Protein AF-A0A2V9SBU9-F1 (afdb_monomer)

Mean predicted aligned error: 7.65 Å

Foldseek 3Di:
DFAWDWDKDWDDDPQWDIDIDIDGDTPPDDDDDDDDTFGFADPPDKFWPVVCVVPPVDPDPLQQKFKEFEAEVVWFWWKDKSNRTDPGTPRTMIIGGFGWIWIWTDDPQWDIDIDIDTGGRPYYHYHYYYTHGD

pLDDT: mean 87.64, std 11.29, range [55.19, 97.75]

Secondary structure (DSSP, 8-state):
----EEEEEEE--TTB--EEEEEEE-TT--------PPBBPP-TT-EEHHHHHHH-SSTTGGGG-EEEEEEEESS--EEEETTEEPSSPSSEEEEE-SEEEEEEEE-TTB--EEEEEEE-TTPEEEEEEEPPB-

Sequence (134 aa):
MDRPGNHTFLVRKQGYSEEFTTANLQAGQTYHFAPTLRVLGNTGEIKTAGKFKKIFGGGGETSGMGTVSVKTQPKGAQIAVNRRVVDKNSPVEFYLNPGAYVVDITLSGYKPIHRVVNVEKGNKFAMDETLERQ

Structure (mmCIF, N/CA/C/O backbone):
data_AF-A0A2V9SBU9-F1
#
_entry.id   AF-A0A2V9SBU9-F1
#
loop_
_atom_site.group_PDB
_atom_site.id
_atom_site.type_symbol
_atom_site.label_atom_id
_atom_site.label_alt_id
_atom_site.label_comp_id
_atom_site.label_asym_id
_atom_site.label_entity_id
_atom_site.label_seq_id
_atom_site.pdbx_PDB_ins_code
_atom_site.Cartn_x
_atom_site.Cartn_y
_atom_site.Cartn_z
_atom_site.occupancy
_atom_site.B_iso_or_equiv
_atom_site.auth_seq_id
_atom_site.auth_comp_id
_atom_site.auth_asym_id
_atom_site.auth_atom_id
_atom_site.pdbx_PDB_model_num
ATOM 1 N N . MET A 1 1 ? 13.992 3.138 -39.128 1.00 56.62 1 MET A N 1
ATOM 2 C CA . MET A 1 1 ? 14.311 4.106 -38.057 1.00 56.62 1 MET A CA 1
ATOM 3 C C . MET A 1 1 ? 13.952 3.446 -36.745 1.00 56.62 1 MET A C 1
ATOM 5 O O . MET A 1 1 ? 12.763 3.323 -36.469 1.00 56.62 1 MET A O 1
ATOM 9 N N . ASP A 1 2 ? 14.947 2.999 -35.984 1.00 69.62 2 ASP A N 1
ATOM 10 C CA . ASP A 1 2 ? 14.727 2.526 -34.618 1.00 69.62 2 ASP A CA 1
ATOM 11 C C . ASP A 1 2 ? 14.399 3.731 -33.747 1.00 69.62 2 ASP A C 1
ATOM 13 O O . ASP A 1 2 ? 15.250 4.577 -33.469 1.00 69.62 2 ASP A O 1
ATOM 17 N N . ARG A 1 3 ? 13.120 3.870 -33.404 1.00 82.19 3 ARG A N 1
ATOM 18 C CA . ARG A 1 3 ? 12.669 4.922 -32.499 1.00 82.19 3 ARG A CA 1
ATOM 19 C C . ARG A 1 3 ? 12.727 4.391 -31.072 1.00 82.19 3 ARG A C 1
ATOM 21 O O . ARG A 1 3 ? 12.364 3.234 -30.861 1.00 82.19 3 ARG A O 1
ATOM 28 N N . PRO A 1 4 ? 13.149 5.215 -30.105 1.00 88.62 4 PRO A N 1
ATOM 29 C CA . PRO A 1 4 ? 13.073 4.824 -28.712 1.00 88.62 4 PRO A CA 1
ATOM 30 C C . PRO A 1 4 ? 11.636 4.486 -28.297 1.00 88.62 4 PRO A C 1
ATOM 32 O O . PRO A 1 4 ? 10.695 5.182 -28.688 1.00 88.62 4 PRO A O 1
ATOM 35 N N . GLY A 1 5 ? 11.481 3.449 -27.477 1.00 92.56 5 GLY A N 1
ATOM 36 C CA . GLY A 1 5 ? 10.214 3.033 -26.877 1.00 92.56 5 GLY A CA 1
ATOM 37 C C . GLY A 1 5 ? 10.257 3.107 -25.352 1.00 92.56 5 GLY A C 1
ATOM 38 O O . GLY A 1 5 ? 11.314 2.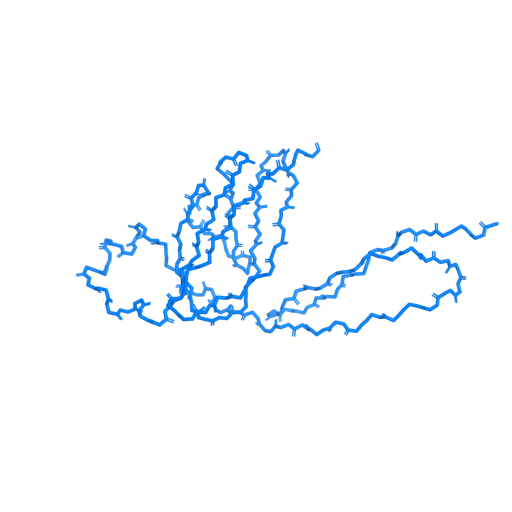944 -24.748 1.00 92.56 5 GLY A O 1
ATOM 39 N N . ASN A 1 6 ? 9.110 3.350 -24.713 1.00 93.94 6 ASN A N 1
ATOM 40 C CA . ASN A 1 6 ? 8.991 3.238 -23.258 1.00 93.94 6 ASN A CA 1
ATOM 41 C C . ASN A 1 6 ? 8.789 1.770 -22.876 1.00 93.94 6 ASN A C 1
ATOM 43 O O . ASN A 1 6 ? 7.815 1.145 -23.294 1.00 93.94 6 ASN A O 1
ATOM 47 N N . HIS A 1 7 ? 9.689 1.247 -22.052 1.00 92.19 7 HIS A N 1
ATOM 48 C CA . HIS A 1 7 ? 9.632 -0.105 -21.517 1.00 92.19 7 HIS A CA 1
ATOM 49 C C . HIS A 1 7 ? 9.521 -0.052 -20.000 1.00 92.19 7 HIS A C 1
ATOM 51 O O . HIS A 1 7 ? 10.246 0.698 -19.348 1.00 92.19 7 HIS A O 1
ATOM 57 N N . THR A 1 8 ? 8.645 -0.878 -19.439 1.00 92.12 8 THR A N 1
ATOM 58 C CA . THR A 1 8 ? 8.544 -1.072 -17.993 1.00 92.12 8 THR A CA 1
ATOM 59 C C . THR A 1 8 ? 9.180 -2.402 -17.623 1.00 92.12 8 THR A C 1
ATOM 61 O O . THR A 1 8 ? 8.817 -3.447 -18.161 1.00 92.12 8 THR A O 1
ATOM 64 N N . PHE A 1 9 ? 10.118 -2.362 -16.686 1.00 92.94 9 PHE A N 1
ATOM 65 C CA . PHE A 1 9 ? 10.739 -3.537 -16.092 1.00 92.94 9 PHE A CA 1
ATOM 66 C C . PHE A 1 9 ? 10.129 -3.747 -14.712 1.00 92.94 9 PHE A C 1
ATOM 68 O O . PHE A 1 9 ? 10.154 -2.828 -13.901 1.00 92.94 9 PHE A O 1
ATOM 75 N N . LEU A 1 10 ? 9.600 -4.942 -14.451 1.00 92.12 10 LEU A N 1
ATOM 76 C CA . LEU A 1 10 ? 9.085 -5.358 -13.147 1.00 92.12 10 LEU A CA 1
ATOM 77 C C . LEU A 1 10 ? 9.920 -6.534 -12.642 1.00 92.12 10 LEU A C 1
ATOM 79 O O . LEU A 1 10 ? 9.999 -7.571 -13.304 1.00 92.12 10 LEU A O 1
ATOM 83 N N . VAL A 1 11 ? 10.498 -6.394 -11.453 1.00 93.56 11 VAL A N 1
ATOM 84 C CA . VAL A 1 11 ? 11.215 -7.467 -10.761 1.00 93.56 11 VAL A CA 1
ATOM 85 C C . VAL A 1 11 ? 10.430 -7.827 -9.507 1.00 93.56 11 VAL A C 1
ATOM 87 O O . VAL A 1 11 ? 10.188 -6.988 -8.642 1.00 93.56 11 VAL A O 1
ATOM 90 N N . ARG A 1 12 ? 10.024 -9.097 -9.408 1.00 90.62 12 ARG A N 1
ATOM 91 C CA . ARG A 1 12 ? 9.229 -9.611 -8.288 1.00 90.62 12 ARG A CA 1
ATOM 92 C C . ARG A 1 12 ? 9.737 -10.964 -7.813 1.00 90.62 12 ARG A C 1
ATOM 94 O O . ARG A 1 12 ? 10.136 -11.808 -8.615 1.00 90.62 12 ARG A O 1
ATOM 101 N N . LYS A 1 13 ? 9.642 -11.194 -6.506 1.00 89.06 13 LYS A N 1
ATOM 102 C CA . LYS A 1 13 ? 9.890 -12.489 -5.864 1.0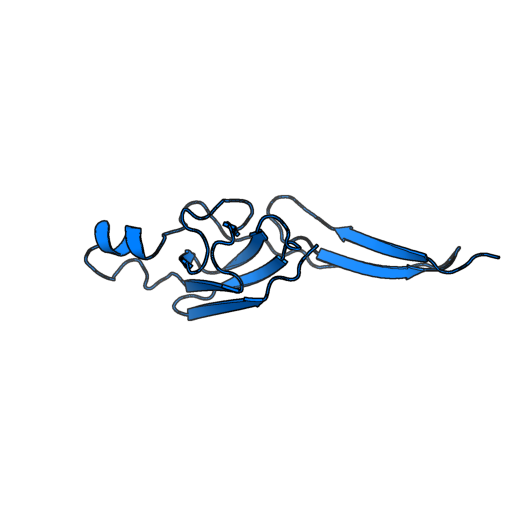0 89.06 13 LYS A CA 1
ATOM 103 C C . LYS A 1 13 ? 8.871 -12.685 -4.747 1.00 89.06 13 LYS A C 1
ATOM 105 O O . LYS A 1 13 ? 8.620 -11.770 -3.971 1.00 89.06 13 LYS A O 1
ATOM 110 N N . GLN A 1 14 ? 8.279 -13.876 -4.652 1.00 86.69 14 GLN A N 1
ATOM 111 C CA . GLN A 1 14 ? 7.287 -14.169 -3.615 1.00 86.69 14 GLN A CA 1
ATOM 112 C C . GLN A 1 14 ? 7.870 -13.931 -2.214 1.00 86.69 14 GLN A C 1
ATOM 114 O O . GLN A 1 14 ? 8.937 -14.449 -1.895 1.00 86.69 14 GLN A O 1
ATOM 119 N N . GLY A 1 15 ? 7.153 -13.162 -1.387 1.00 84.81 15 GLY A N 1
ATOM 120 C CA . GLY A 1 15 ? 7.584 -12.799 -0.031 1.00 84.81 15 GLY A CA 1
ATOM 121 C C . GLY A 1 15 ? 8.521 -11.589 0.040 1.00 84.81 15 GLY A C 1
ATOM 122 O O . GLY A 1 15 ? 8.947 -11.231 1.135 1.00 84.81 15 GLY A O 1
ATOM 123 N N . TYR A 1 16 ? 8.821 -10.949 -1.091 1.00 89.25 16 TYR A N 1
ATOM 124 C CA . TYR A 1 16 ? 9.637 -9.740 -1.163 1.00 89.25 16 TYR A CA 1
ATOM 125 C C . TYR A 1 16 ? 8.859 -8.594 -1.820 1.00 89.25 16 TYR A C 1
ATOM 127 O O . TYR A 1 16 ? 7.896 -8.836 -2.550 1.00 89.25 16 TYR A O 1
ATOM 135 N N . SER A 1 17 ? 9.274 -7.355 -1.553 1.00 86.75 17 SER A N 1
ATOM 136 C CA . SER A 1 17 ? 8.794 -6.170 -2.257 1.00 86.75 17 SER A CA 1
ATOM 137 C C . SER A 1 17 ? 9.092 -6.307 -3.744 1.00 86.75 17 SER A C 1
ATOM 139 O O . SER A 1 17 ? 10.138 -6.830 -4.127 1.00 86.75 17 SER A O 1
ATOM 141 N N . GLU A 1 18 ? 8.157 -5.870 -4.577 1.00 89.25 18 GLU A N 1
ATOM 142 C CA . GLU A 1 18 ? 8.389 -5.729 -6.009 1.00 89.25 18 GLU A CA 1
ATOM 143 C C . GLU A 1 18 ? 8.959 -4.347 -6.312 1.00 89.25 18 GLU A C 1
ATOM 145 O O . GLU A 1 18 ? 8.685 -3.379 -5.604 1.00 89.25 18 GLU A O 1
ATOM 150 N N . GLU A 1 19 ? 9.774 -4.278 -7.354 1.00 88.88 19 GLU A N 1
ATOM 151 C CA . GLU A 1 19 ? 10.428 -3.054 -7.802 1.00 88.88 19 GLU A CA 1
ATOM 152 C C . GLU A 1 19 ? 10.196 -2.924 -9.303 1.00 88.88 19 GLU A C 1
ATOM 154 O O . GLU A 1 19 ? 10.325 -3.902 -10.052 1.00 88.88 19 GLU A O 1
ATOM 159 N N . PHE A 1 20 ? 9.849 -1.721 -9.751 1.00 90.44 20 PHE A N 1
ATOM 160 C CA . PHE A 1 20 ? 9.665 -1.444 -11.166 1.00 90.44 20 PHE A CA 1
ATOM 161 C C . PHE A 1 20 ? 10.354 -0.152 -11.582 1.00 90.44 20 PHE A C 1
ATOM 163 O O . PHE A 1 20 ? 10.510 0.782 -10.799 1.00 90.44 20 PHE A O 1
ATOM 170 N N . THR A 1 21 ? 10.758 -0.098 -12.845 1.00 91.38 21 THR A N 1
ATOM 171 C CA . THR A 1 21 ? 11.309 1.103 -13.473 1.00 91.38 21 THR A CA 1
ATOM 172 C C . THR A 1 21 ? 10.767 1.226 -14.887 1.00 91.38 21 THR A C 1
ATOM 174 O O . THR A 1 21 ? 10.486 0.221 -15.543 1.00 91.38 21 THR A O 1
ATOM 177 N N . THR A 1 22 ? 10.600 2.458 -15.360 1.00 92.44 22 THR A N 1
ATOM 178 C CA . THR A 1 22 ? 10.294 2.732 -16.765 1.00 92.44 22 THR A CA 1
ATOM 179 C C . THR A 1 22 ? 11.507 3.387 -17.401 1.00 92.44 22 THR A C 1
ATOM 181 O O . THR A 1 22 ? 12.025 4.370 -16.876 1.00 92.44 22 THR A O 1
ATOM 184 N N . ALA A 1 23 ? 11.954 2.849 -18.531 1.00 92.94 23 ALA A N 1
ATOM 185 C CA . ALA A 1 23 ? 13.079 3.378 -19.286 1.00 92.94 23 ALA A CA 1
ATOM 186 C C . ALA A 1 23 ? 12.684 3.582 -20.750 1.00 92.94 23 ALA A C 1
ATOM 188 O O . ALA A 1 23 ? 11.988 2.757 -21.342 1.00 92.94 23 ALA A O 1
ATOM 189 N N . ASN A 1 24 ? 13.142 4.688 -21.330 1.00 94.31 24 ASN A N 1
ATOM 190 C CA . ASN A 1 24 ? 13.034 4.947 -22.757 1.00 94.31 24 ASN A CA 1
ATOM 191 C C . ASN A 1 24 ? 14.278 4.356 -23.437 1.00 94.31 24 ASN A C 1
ATOM 193 O O . ASN A 1 24 ? 15.384 4.833 -23.186 1.00 94.31 24 ASN A O 1
ATOM 197 N N . LEU A 1 25 ? 14.113 3.282 -24.211 1.00 93.12 25 LEU A N 1
ATOM 198 C CA . LEU A 1 25 ? 15.224 2.499 -24.764 1.00 93.12 25 LEU A CA 1
ATOM 199 C C . LEU A 1 25 ? 15.176 2.444 -26.288 1.00 93.12 25 LEU A C 1
ATOM 201 O O . LEU A 1 25 ? 14.100 2.374 -26.881 1.00 93.12 25 LEU A O 1
ATOM 205 N N . GLN A 1 26 ? 16.351 2.447 -26.910 1.00 94.19 26 GLN A N 1
ATOM 206 C CA . GLN A 1 26 ? 16.552 2.274 -28.351 1.00 94.19 26 GLN A CA 1
ATOM 207 C C . GLN A 1 26 ? 17.106 0.877 -28.666 1.00 94.19 26 GLN A C 1
ATOM 209 O O . GLN A 1 26 ? 17.646 0.193 -27.794 1.00 94.19 26 GLN A O 1
ATOM 214 N N . ALA A 1 27 ? 17.002 0.447 -29.926 1.00 91.38 27 ALA A N 1
ATOM 215 C CA . ALA A 1 27 ? 17.563 -0.828 -30.365 1.00 91.38 27 ALA A CA 1
ATOM 216 C C . ALA A 1 27 ? 19.081 -0.889 -30.098 1.00 91.38 27 ALA A C 1
ATOM 218 O O . ALA A 1 27 ? 19.813 0.054 -30.387 1.00 91.38 27 ALA A O 1
ATOM 219 N N . GLY A 1 28 ? 19.547 -1.999 -29.517 1.00 91.56 28 GLY A N 1
ATOM 220 C CA . GLY A 1 28 ? 20.955 -2.203 -29.153 1.00 91.56 28 GLY A CA 1
ATOM 221 C C . GLY A 1 28 ? 21.409 -1.511 -27.859 1.00 91.56 28 GLY A C 1
ATOM 222 O O . GLY A 1 28 ? 22.547 -1.714 -27.441 1.00 91.56 28 GLY A O 1
ATOM 223 N N . GLN A 1 29 ? 20.550 -0.729 -27.196 1.00 92.44 29 GLN A N 1
ATOM 224 C CA . GLN A 1 29 ? 20.885 -0.073 -25.932 1.00 92.44 29 GLN A CA 1
ATOM 225 C C . GLN A 1 29 ? 20.794 -1.050 -24.750 1.00 92.44 29 GLN A C 1
ATOM 227 O O . GLN A 1 29 ? 19.729 -1.584 -24.444 1.00 92.44 29 GLN A O 1
ATOM 232 N N . THR A 1 30 ? 21.901 -1.230 -24.029 1.00 92.31 30 THR A N 1
ATOM 233 C CA . THR A 1 30 ? 21.925 -1.992 -22.772 1.00 92.31 30 THR A CA 1
ATOM 234 C C . THR A 1 30 ? 21.447 -1.125 -21.610 1.00 92.31 30 THR A C 1
ATOM 236 O O . THR A 1 30 ? 22.001 -0.055 -21.354 1.00 92.31 30 THR A O 1
ATOM 239 N N . TYR A 1 31 ? 20.458 -1.609 -20.859 1.00 92.25 31 TYR A N 1
ATOM 240 C CA . TYR A 1 31 ? 19.962 -0.975 -19.638 1.00 92.25 31 TYR A CA 1
ATOM 241 C C . TYR A 1 31 ? 20.244 -1.862 -18.424 1.00 92.25 31 TYR A C 1
ATOM 243 O O . TYR A 1 31 ? 19.914 -3.046 -18.425 1.00 92.25 31 TYR A O 1
ATOM 251 N N . HIS A 1 32 ? 20.858 -1.289 -17.388 1.00 92.12 32 HIS A N 1
ATOM 252 C CA . HIS A 1 32 ? 21.190 -2.001 -16.156 1.00 92.12 32 HIS A CA 1
ATOM 253 C C . HIS A 1 32 ? 20.142 -1.705 -15.085 1.00 92.12 32 HIS A C 1
ATOM 255 O O . HIS A 1 32 ? 19.961 -0.557 -14.684 1.00 92.12 32 HIS A O 1
ATOM 261 N N . PHE A 1 33 ? 19.486 -2.752 -14.5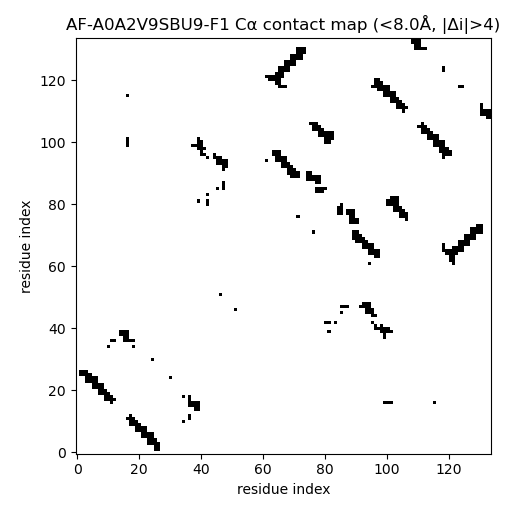89 1.00 92.56 33 PHE A N 1
ATOM 262 C CA . PHE A 1 33 ? 18.513 -2.662 -13.507 1.00 92.56 33 PHE A CA 1
ATOM 263 C C . PHE A 1 33 ? 18.762 -3.789 -12.505 1.00 92.56 33 PHE A C 1
ATOM 265 O O . PHE A 1 33 ? 18.543 -4.959 -12.809 1.00 92.56 33 PHE A O 1
ATOM 272 N N . ALA A 1 34 ? 19.251 -3.430 -11.318 1.00 91.38 34 ALA A N 1
ATOM 273 C CA . ALA A 1 34 ? 19.606 -4.366 -10.253 1.00 91.38 34 ALA A CA 1
ATOM 274 C C . ALA A 1 34 ? 18.999 -3.911 -8.911 1.00 91.38 34 ALA A C 1
ATOM 276 O O . ALA A 1 34 ? 19.724 -3.434 -8.036 1.00 91.38 34 ALA A O 1
ATOM 277 N N . PRO A 1 35 ? 17.664 -3.980 -8.751 1.00 90.38 35 PRO A N 1
ATOM 278 C CA . PRO A 1 35 ? 17.006 -3.545 -7.526 1.00 90.38 35 PRO A CA 1
ATOM 279 C C . PRO A 1 35 ? 17.236 -4.528 -6.368 1.00 90.38 35 PRO A C 1
ATOM 281 O O . PRO A 1 35 ? 17.290 -5.745 -6.558 1.00 90.38 35 PRO A O 1
ATOM 284 N N . THR A 1 36 ? 17.286 -4.005 -5.142 1.00 88.81 36 THR A N 1
ATOM 285 C CA . THR A 1 36 ? 17.302 -4.819 -3.918 1.00 88.81 36 THR A CA 1
ATOM 286 C C . THR A 1 36 ? 15.875 -5.050 -3.430 1.00 88.81 36 THR A C 1
ATOM 288 O O . THR A 1 36 ? 15.239 -4.128 -2.924 1.00 88.81 36 THR A O 1
ATOM 291 N N . LEU A 1 37 ? 15.384 -6.289 -3.520 1.00 88.75 37 LEU A N 1
ATOM 292 C CA . LEU A 1 37 ? 14.057 -6.640 -3.006 1.00 88.75 37 LEU A CA 1
ATOM 293 C C . LEU A 1 37 ? 14.100 -6.849 -1.485 1.00 88.75 37 LEU A C 1
ATOM 295 O O . LEU A 1 37 ? 14.925 -7.616 -0.980 1.00 88.75 37 LEU A O 1
ATOM 299 N N . ARG A 1 38 ? 13.192 -6.210 -0.745 1.00 87.81 38 ARG A N 1
ATOM 300 C CA . ARG A 1 38 ? 13.115 -6.313 0.723 1.00 87.81 38 ARG A CA 1
ATOM 301 C C . ARG A 1 38 ? 12.118 -7.387 1.125 1.00 87.81 38 ARG A C 1
ATOM 303 O O . ARG A 1 38 ? 11.059 -7.486 0.523 1.00 87.81 38 ARG A O 1
ATOM 310 N N . VAL A 1 39 ? 12.425 -8.176 2.151 1.00 88.56 39 VAL A N 1
ATOM 311 C CA . VAL A 1 39 ? 11.471 -9.162 2.685 1.00 88.56 39 VAL A CA 1
ATOM 312 C C . VAL A 1 39 ? 10.246 -8.431 3.234 1.00 88.56 39 VAL A C 1
ATOM 314 O O . VAL A 1 39 ? 10.380 -7.441 3.955 1.00 88.56 39 VAL A O 1
ATOM 317 N N . LEU A 1 40 ? 9.060 -8.918 2.886 1.00 89.62 40 LEU A N 1
ATOM 318 C CA . LEU A 1 40 ? 7.807 -8.362 3.376 1.00 89.62 40 LEU A CA 1
ATOM 319 C C . LEU A 1 40 ? 7.518 -8.822 4.809 1.00 89.62 40 LEU A C 1
ATOM 321 O O . LEU A 1 40 ? 7.764 -9.972 5.174 1.00 89.62 40 LEU A O 1
ATOM 325 N N . GLY A 1 41 ? 6.952 -7.922 5.608 1.00 84.75 41 GLY A N 1
ATOM 326 C CA . GLY A 1 41 ? 6.496 -8.188 6.964 1.00 84.75 41 GLY A CA 1
ATOM 327 C C . GLY A 1 41 ? 5.311 -9.157 7.012 1.00 84.75 41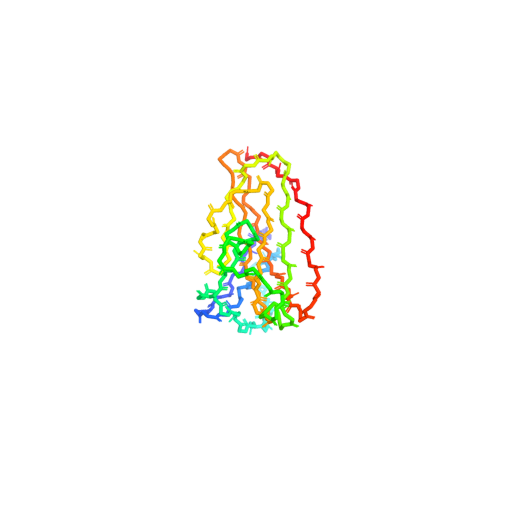 GLY A C 1
ATOM 328 O O . GLY A 1 41 ? 4.604 -9.391 6.026 1.00 84.75 41 GLY A O 1
ATOM 329 N N . ASN A 1 42 ? 5.078 -9.735 8.187 1.00 83.25 42 ASN A N 1
ATOM 330 C CA . ASN A 1 42 ? 4.034 -10.735 8.384 1.00 83.25 42 ASN A CA 1
ATOM 331 C C . ASN A 1 42 ? 2.642 -10.081 8.488 1.00 83.25 42 ASN A C 1
ATOM 333 O O . ASN A 1 42 ? 2.422 -9.190 9.305 1.00 83.25 42 ASN A O 1
ATOM 337 N N . THR A 1 43 ? 1.682 -10.552 7.686 1.00 77.25 43 THR A N 1
ATOM 338 C CA . THR A 1 43 ? 0.285 -10.073 7.677 1.00 77.25 43 THR A CA 1
ATOM 339 C C . THR A 1 43 ? -0.699 -11.012 8.369 1.00 77.25 43 THR A C 1
ATOM 341 O O . THR A 1 43 ? -1.911 -10.809 8.300 1.00 77.25 43 THR A O 1
ATOM 344 N N . GLY A 1 44 ? -0.223 -12.052 9.052 1.00 71.81 44 GLY A N 1
ATOM 345 C CA . GLY A 1 44 ? -1.040 -12.935 9.886 1.00 71.81 44 GLY A CA 1
ATOM 346 C C . GLY A 1 44 ? -1.747 -12.183 11.016 1.00 71.81 44 GLY A C 1
ATOM 347 O O . GLY A 1 44 ? -2.902 -12.477 11.316 1.00 71.81 44 GLY A O 1
ATOM 348 N N . GLU A 1 45 ? -1.088 -11.155 11.555 1.00 70.88 45 GLU A N 1
ATOM 349 C CA . GLU A 1 45 ? -1.473 -10.440 12.777 1.00 70.88 45 GLU A CA 1
ATOM 350 C C . GLU A 1 45 ? -1.993 -9.014 12.532 1.00 70.88 45 GLU A C 1
ATOM 352 O O . GLU A 1 45 ? -1.922 -8.175 13.426 1.00 70.88 45 GLU A O 1
ATOM 357 N N . ILE A 1 46 ? -2.520 -8.692 11.343 1.00 78.31 46 ILE A N 1
ATOM 358 C CA . ILE A 1 46 ? -3.105 -7.358 11.118 1.00 78.31 46 ILE A CA 1
ATOM 359 C C . ILE A 1 46 ? -4.287 -7.156 12.078 1.00 78.31 46 ILE A C 1
ATOM 361 O O . ILE A 1 46 ? -5.313 -7.831 11.962 1.00 78.31 46 ILE A O 1
ATOM 365 N N . LYS A 1 47 ? -4.172 -6.197 13.0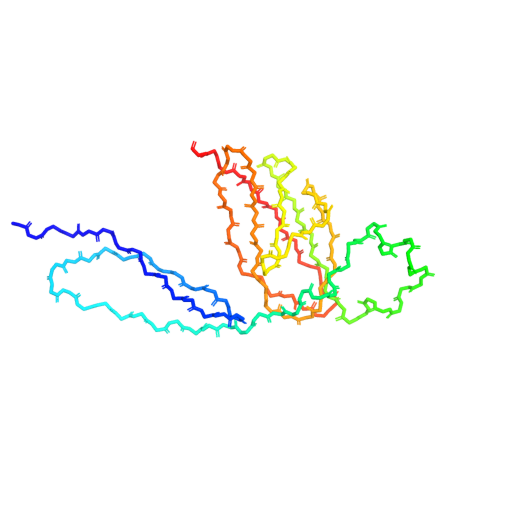05 1.00 78.81 47 LYS A N 1
ATOM 366 C CA . LYS A 1 47 ? -5.232 -5.858 13.970 1.00 78.81 47 LYS A CA 1
ATOM 367 C C . LYS A 1 47 ? -5.867 -4.514 13.591 1.00 78.81 47 LYS A C 1
ATOM 369 O O . LYS A 1 47 ? -5.226 -3.475 13.691 1.00 78.81 47 LYS A O 1
ATOM 374 N N . THR A 1 48 ? -7.135 -4.482 13.173 1.00 78.62 48 THR A N 1
ATOM 375 C CA . THR A 1 48 ? -7.848 -3.210 12.909 1.00 78.62 48 THR A CA 1
ATOM 376 C C . THR A 1 48 ? -8.235 -2.510 14.216 1.00 78.62 48 THR A C 1
ATOM 378 O O . THR A 1 48 ? -8.813 -3.143 15.105 1.00 78.62 48 THR A O 1
ATOM 381 N N . ALA A 1 49 ? -8.028 -1.192 14.317 1.00 71.19 49 ALA A N 1
ATOM 382 C CA . ALA A 1 49 ? -8.177 -0.441 15.572 1.00 71.19 49 ALA A CA 1
ATOM 383 C C . ALA A 1 49 ? -9.560 -0.579 16.250 1.00 71.19 49 ALA A C 1
ATOM 385 O O . ALA A 1 49 ? -9.663 -0.707 17.470 1.00 71.19 49 ALA A O 1
ATOM 386 N N . GLY A 1 50 ? -10.646 -0.639 15.470 1.00 66.25 50 GLY A N 1
ATOM 387 C CA . GLY A 1 50 ? -12.004 -0.793 16.014 1.00 66.25 50 GLY A CA 1
ATOM 388 C C . GLY A 1 50 ? -12.327 -2.187 16.573 1.00 66.25 50 GLY A C 1
ATOM 389 O O . GLY A 1 50 ? -13.098 -2.293 17.525 1.00 66.25 50 GLY A O 1
ATOM 390 N N . LYS A 1 51 ? -11.750 -3.255 16.002 1.00 61.91 51 LYS A N 1
ATOM 391 C CA . LYS A 1 51 ? -11.878 -4.621 16.545 1.00 61.91 51 LYS A CA 1
ATOM 392 C C . LYS A 1 51 ? -10.943 -4.812 17.740 1.00 61.91 51 LYS A C 1
ATOM 394 O O . LYS A 1 51 ? -11.311 -5.474 18.701 1.00 61.91 51 LYS A O 1
ATOM 399 N N . PHE A 1 52 ? -9.789 -4.147 17.724 1.00 64.81 52 PHE A N 1
ATOM 400 C CA . PHE A 1 52 ? -8.824 -4.167 18.817 1.00 64.81 52 PHE A CA 1
ATOM 401 C C . PHE A 1 52 ? -9.414 -3.653 20.140 1.00 64.81 52 PHE A C 1
ATOM 403 O O . PHE A 1 52 ? -9.369 -4.371 21.136 1.00 64.81 52 PHE A O 1
ATOM 410 N N . LYS A 1 53 ? -10.074 -2.481 20.137 1.00 60.84 53 LYS A N 1
ATOM 411 C CA . LYS A 1 53 ? -10.707 -1.911 21.348 1.00 60.84 53 LYS A CA 1
ATOM 412 C C . LYS A 1 53 ? -11.761 -2.834 21.983 1.00 60.84 53 LYS A C 1
ATOM 414 O O . LYS A 1 53 ? -12.031 -2.711 23.172 1.00 60.84 53 LYS A O 1
ATOM 419 N N . LYS A 1 54 ? -12.358 -3.745 21.206 1.00 62.94 54 LYS A N 1
ATOM 420 C CA . LYS A 1 54 ? -13.349 -4.716 21.694 1.00 62.94 54 LYS A CA 1
ATOM 421 C C . LYS A 1 54 ? -12.738 -6.010 22.241 1.00 62.94 54 LYS A C 1
ATOM 423 O O . LYS A 1 54 ? -13.398 -6.665 23.035 1.00 62.94 54 LYS A O 1
ATOM 428 N N . ILE A 1 55 ? -11.532 -6.387 21.809 1.00 63.03 55 ILE A N 1
ATOM 429 C CA . ILE A 1 55 ? -10.912 -7.681 22.153 1.00 63.03 55 ILE A CA 1
ATOM 430 C C . ILE A 1 55 ? -9.821 -7.521 23.227 1.00 63.03 55 ILE A C 1
ATOM 432 O O . ILE A 1 55 ? -9.608 -8.431 24.017 1.00 63.03 55 ILE A O 1
ATOM 436 N N . PHE A 1 56 ? -9.167 -6.362 23.313 1.00 59.12 56 PHE A N 1
ATOM 437 C CA . PHE A 1 56 ? -7.999 -6.151 24.175 1.00 59.12 56 PHE A CA 1
ATOM 438 C C . PHE A 1 56 ? -8.163 -4.892 25.027 1.00 59.12 56 PHE A C 1
ATOM 440 O O . PHE A 1 56 ? -7.464 -3.909 24.810 1.00 59.12 56 PHE A O 1
ATOM 447 N N . GLY A 1 57 ? -9.103 -4.881 25.975 1.00 55.72 57 GLY A N 1
ATOM 448 C CA . GLY A 1 57 ? -9.350 -3.761 26.900 1.00 55.72 57 GLY A CA 1
ATOM 449 C C . GLY A 1 57 ? -8.186 -3.408 27.851 1.00 55.72 57 GLY A C 1
ATOM 450 O O . GLY A 1 57 ? -8.399 -3.317 29.052 1.00 55.72 57 GLY A O 1
ATOM 451 N N . GLY A 1 58 ? -6.967 -3.207 27.340 1.00 55.22 58 GLY A N 1
ATOM 452 C CA . GLY A 1 58 ? -5.748 -2.868 28.074 1.00 55.22 58 GLY A CA 1
ATOM 453 C C . GLY A 1 58 ? -4.534 -2.845 27.134 1.00 55.22 58 GLY A C 1
ATOM 454 O O . GLY A 1 58 ? -4.146 -3.871 26.584 1.00 55.22 58 GLY A O 1
ATOM 455 N N . GLY A 1 59 ? -3.944 -1.663 26.925 1.00 56.31 59 GLY A N 1
ATOM 456 C CA . GLY A 1 59 ? -2.939 -1.345 25.895 1.00 56.31 59 GLY A CA 1
ATOM 457 C C . GLY A 1 59 ? -1.525 -1.928 26.060 1.00 56.31 59 GLY A C 1
ATOM 458 O O . GLY A 1 59 ? -0.562 -1.219 25.791 1.00 56.31 59 GLY A O 1
ATOM 459 N N . GLY A 1 60 ? -1.373 -3.186 26.487 1.00 55.19 60 GLY A N 1
ATOM 460 C CA . GLY A 1 60 ? -0.058 -3.821 26.684 1.00 55.19 60 GLY A CA 1
ATOM 461 C C . GLY A 1 60 ? 0.573 -4.422 25.416 1.00 55.19 60 GLY A C 1
ATOM 462 O O . GLY A 1 60 ? 1.775 -4.276 25.195 1.00 55.19 60 GLY A O 1
ATOM 463 N N . GLU A 1 61 ? -0.221 -5.055 24.544 1.00 55.69 61 GLU A N 1
ATOM 464 C CA . GLU A 1 61 ? 0.296 -5.817 23.387 1.00 55.69 61 GLU A CA 1
ATOM 465 C C . GLU A 1 61 ? 0.650 -4.968 22.151 1.00 55.69 61 GLU A C 1
ATOM 467 O O . GLU A 1 61 ? 1.342 -5.443 21.254 1.00 55.69 61 GLU A O 1
ATOM 472 N N . THR A 1 62 ? 0.212 -3.708 22.075 1.00 61.41 62 THR A N 1
ATOM 473 C CA . THR A 1 62 ? 0.501 -2.818 20.930 1.00 61.41 62 THR A CA 1
ATOM 474 C C . THR A 1 62 ? 1.793 -2.028 21.084 1.00 61.41 62 THR A C 1
ATOM 476 O O . THR A 1 62 ? 2.228 -1.397 20.128 1.00 61.41 62 THR A O 1
ATOM 479 N N . SER A 1 63 ? 2.445 -2.091 22.247 1.00 64.81 63 SER A N 1
ATOM 480 C CA . SER A 1 63 ? 3.725 -1.417 22.530 1.00 64.81 63 SER A CA 1
ATOM 481 C C . SER A 1 63 ? 4.836 -1.800 21.537 1.00 64.81 63 SER A C 1
ATOM 483 O O . SER A 1 63 ? 5.817 -1.078 21.369 1.00 64.81 63 SER A O 1
ATOM 485 N N . GLY A 1 64 ? 4.700 -2.972 20.903 1.00 78.69 64 GLY A N 1
ATOM 486 C CA . GLY A 1 64 ? 5.602 -3.494 19.876 1.00 78.69 64 GLY A CA 1
ATOM 487 C C . GLY A 1 64 ? 5.205 -3.177 18.434 1.00 78.69 64 GLY A C 1
ATOM 488 O O . GLY A 1 64 ? 6.047 -3.302 17.548 1.00 78.69 64 GLY A O 1
ATOM 489 N N . MET A 1 65 ? 3.959 -2.770 18.192 1.00 87.12 65 MET A N 1
ATOM 490 C CA . MET A 1 65 ? 3.402 -2.608 16.849 1.00 87.12 65 MET A CA 1
ATOM 491 C C . MET A 1 65 ? 3.472 -1.151 16.393 1.00 87.12 65 MET A C 1
ATOM 493 O O . MET A 1 65 ? 3.423 -0.222 17.200 1.00 87.12 65 MET A O 1
ATOM 497 N N . GLY A 1 66 ? 3.583 -0.950 15.085 1.00 90.62 66 GLY A N 1
ATOM 498 C CA . GLY A 1 66 ? 3.353 0.345 14.461 1.00 90.62 66 GLY A CA 1
ATOM 499 C C . GLY A 1 66 ? 1.891 0.501 14.054 1.00 90.62 66 GLY A C 1
ATOM 500 O O . GLY A 1 66 ? 1.162 -0.477 13.864 1.00 90.62 66 GLY A O 1
ATOM 501 N N . THR A 1 67 ? 1.454 1.747 13.931 1.00 91.19 67 THR A N 1
ATOM 502 C CA . THR A 1 67 ? 0.088 2.100 13.530 1.00 91.19 67 THR A CA 1
ATOM 503 C C . THR A 1 67 ? 0.107 2.629 12.105 1.00 91.19 67 THR A C 1
ATOM 505 O O . THR A 1 67 ? 0.844 3.565 11.818 1.00 91.19 67 THR A O 1
ATOM 508 N N . VAL A 1 68 ? -0.725 2.087 11.221 1.00 94.50 68 VAL A N 1
ATOM 509 C CA . VAL A 1 68 ? -0.899 2.594 9.856 1.00 94.50 68 VAL A CA 1
ATOM 510 C C . VAL A 1 68 ? -2.294 3.189 9.725 1.00 94.50 68 VAL A C 1
ATOM 512 O O . VAL A 1 68 ? -3.295 2.518 9.978 1.00 94.50 68 VAL A O 1
ATOM 515 N N . SER A 1 69 ? -2.356 4.461 9.343 1.00 95.25 69 SER A N 1
ATOM 516 C CA . SER A 1 69 ? -3.594 5.187 9.069 1.00 95.25 69 SER A CA 1
ATOM 517 C C . SER A 1 69 ? -3.664 5.483 7.580 1.00 95.25 69 SER A C 1
ATOM 519 O O . SER A 1 69 ? -2.788 6.161 7.052 1.00 95.25 69 SER A O 1
ATOM 521 N N . VAL A 1 70 ? -4.688 4.973 6.904 1.00 96.75 70 VAL A N 1
ATOM 522 C CA . VAL A 1 70 ? -4.887 5.189 5.470 1.00 96.75 70 VAL A CA 1
ATOM 523 C C . VAL A 1 70 ? -6.180 5.951 5.257 1.00 96.75 70 VAL A C 1
ATOM 525 O O . VAL A 1 70 ? -7.257 5.499 5.662 1.00 96.75 70 VAL A O 1
ATOM 528 N N . LYS A 1 71 ? -6.085 7.095 4.589 1.00 97.44 71 LYS A N 1
ATOM 529 C CA . LYS A 1 71 ? -7.217 7.893 4.128 1.00 97.44 71 LYS A CA 1
ATOM 530 C C . LYS A 1 71 ? -7.081 8.104 2.632 1.00 97.44 71 LYS A C 1
ATOM 532 O O . LYS A 1 71 ? -5.986 8.292 2.114 1.00 97.44 71 LYS A O 1
ATOM 537 N N . THR A 1 72 ? -8.214 8.078 1.944 1.00 97.69 72 THR A N 1
ATOM 538 C CA . THR A 1 72 ? -8.248 8.345 0.511 1.00 97.69 72 THR A CA 1
ATOM 539 C C . THR A 1 72 ? -9.295 9.386 0.181 1.00 97.69 72 THR A C 1
ATOM 541 O O . THR A 1 72 ? -10.309 9.500 0.881 1.00 97.69 72 THR A O 1
ATOM 544 N N . GLN A 1 73 ? -9.061 10.102 -0.914 1.00 96.69 73 GLN A N 1
ATOM 545 C CA . GLN A 1 73 ? -10.042 10.972 -1.538 1.00 96.69 73 GLN A CA 1
ATOM 546 C C . GLN A 1 73 ? -10.271 10.533 -2.995 1.00 96.69 73 GLN A C 1
ATOM 548 O O . GLN A 1 73 ? -9.343 10.626 -3.793 1.00 96.69 73 GLN A O 1
ATOM 553 N N . PRO A 1 74 ? -11.482 10.072 -3.364 1.00 96.88 74 PRO A N 1
ATOM 554 C CA . PRO A 1 74 ? -12.645 9.849 -2.496 1.00 96.88 74 PRO A CA 1
ATOM 555 C C . PRO A 1 74 ? -12.439 8.708 -1.480 1.00 96.88 74 PRO A C 1
ATOM 557 O O . PRO A 1 74 ? -11.560 7.856 -1.628 1.00 96.88 74 PRO A O 1
ATOM 560 N N . LYS A 1 75 ? -13.271 8.706 -0.431 1.00 96.50 75 LYS A N 1
ATOM 561 C CA . LYS A 1 75 ? -13.298 7.666 0.613 1.00 96.50 75 LYS A CA 1
ATOM 562 C C . LYS A 1 75 ? -13.879 6.353 0.081 1.00 96.50 75 LYS A C 1
ATOM 564 O O . LYS A 1 75 ? -14.566 6.340 -0.937 1.00 96.50 75 LYS A O 1
ATOM 569 N N . GLY A 1 76 ? -13.681 5.270 0.830 1.00 96.12 76 GLY A N 1
ATOM 570 C CA . GLY A 1 76 ? -14.268 3.964 0.533 1.00 96.12 76 GLY A CA 1
ATOM 571 C C . GLY A 1 76 ? -13.370 3.051 -0.298 1.00 96.12 76 GLY A C 1
ATOM 572 O O . GLY A 1 76 ? -13.832 1.994 -0.720 1.00 96.12 76 GLY A O 1
ATOM 573 N N . ALA A 1 77 ? -12.102 3.420 -0.493 1.00 97.75 77 ALA A N 1
ATOM 574 C CA . ALA A 1 77 ? -11.124 2.580 -1.171 1.00 97.75 77 ALA A CA 1
ATOM 575 C C . ALA A 1 77 ? -10.816 1.322 -0.350 1.00 97.75 77 ALA A C 1
ATOM 577 O O . ALA A 1 77 ? -10.664 1.380 0.875 1.00 97.75 77 ALA A O 1
ATOM 578 N N . GLN A 1 78 ? -10.715 0.187 -1.028 1.00 97.75 78 GLN A N 1
ATOM 579 C CA . GLN A 1 78 ? -10.285 -1.071 -0.443 1.00 97.75 78 GLN A CA 1
ATOM 580 C C . GLN A 1 78 ? -8.767 -1.056 -0.268 1.00 97.75 78 GLN A C 1
ATOM 582 O O . GLN A 1 78 ? -8.031 -0.696 -1.188 1.00 97.75 78 GLN A O 1
ATOM 587 N N . ILE A 1 79 ? -8.314 -1.462 0.918 1.00 96.94 79 ILE A N 1
ATOM 588 C CA . ILE A 1 79 ? -6.899 -1.518 1.282 1.00 96.94 79 ILE A CA 1
ATOM 589 C C . ILE A 1 79 ? -6.480 -2.982 1.395 1.00 96.94 79 ILE A C 1
ATOM 591 O O . ILE A 1 79 ? -7.143 -3.761 2.086 1.00 96.94 79 ILE A O 1
ATOM 595 N N . ALA A 1 80 ? -5.375 -3.356 0.759 1.00 95.12 80 ALA A N 1
ATOM 596 C CA . ALA A 1 80 ? -4.722 -4.641 0.968 1.00 95.12 80 ALA A CA 1
ATOM 597 C C . ALA A 1 80 ? -3.265 -4.439 1.392 1.00 95.12 80 ALA A C 1
ATOM 599 O O . ALA A 1 80 ? -2.577 -3.563 0.884 1.00 95.12 80 ALA A O 1
ATOM 600 N N . VAL A 1 81 ? -2.798 -5.255 2.335 1.00 94.94 81 VAL A N 1
ATOM 601 C CA . VAL A 1 81 ? -1.422 -5.247 2.838 1.00 94.94 81 VAL A CA 1
ATOM 602 C C . VAL A 1 81 ? -0.791 -6.593 2.505 1.00 94.94 81 VAL A C 1
ATOM 604 O O . VAL A 1 81 ? -1.312 -7.632 2.909 1.00 94.94 81 VAL A O 1
ATOM 607 N N . ASN A 1 82 ? 0.300 -6.602 1.741 1.00 92.75 82 ASN A N 1
ATOM 608 C CA . ASN A 1 82 ? 0.912 -7.802 1.155 1.00 92.75 82 ASN A CA 1
ATOM 609 C C . ASN A 1 82 ? -0.141 -8.735 0.525 1.00 92.75 82 ASN A C 1
ATOM 611 O O . ASN A 1 82 ? -0.118 -9.949 0.747 1.00 92.75 82 ASN A O 1
ATOM 615 N N . ARG A 1 83 ? -1.083 -8.155 -0.239 1.00 89.50 83 ARG A N 1
ATOM 616 C CA . ARG A 1 83 ? -2.242 -8.825 -0.871 1.00 89.50 83 ARG A CA 1
ATOM 617 C C . ARG A 1 83 ? -3.334 -9.332 0.085 1.00 89.50 83 ARG A C 1
ATOM 619 O O . ARG A 1 83 ? -4.342 -9.863 -0.376 1.00 89.50 83 ARG A O 1
ATOM 626 N N . ARG A 1 84 ? -3.186 -9.164 1.403 1.00 90.69 84 ARG A N 1
ATOM 627 C CA . ARG A 1 84 ? -4.244 -9.457 2.380 1.00 90.69 84 ARG A CA 1
ATOM 628 C C . ARG A 1 84 ? -5.153 -8.243 2.536 1.00 90.69 84 ARG A C 1
ATOM 630 O O . ARG A 1 84 ? -4.713 -7.199 3.009 1.00 90.69 84 ARG A O 1
ATOM 637 N N . VAL A 1 85 ? -6.423 -8.398 2.182 1.00 92.56 85 VAL A N 1
ATOM 638 C CA . VAL A 1 85 ? -7.440 -7.349 2.338 1.00 92.56 85 VAL A CA 1
ATOM 639 C C . VAL A 1 85 ? -7.629 -7.005 3.817 1.00 92.56 85 VAL A C 1
ATOM 641 O O . VAL A 1 85 ? -7.753 -7.895 4.661 1.00 92.56 85 VAL A O 1
ATOM 644 N N . VAL A 1 86 ? -7.647 -5.709 4.122 1.00 92.62 86 VAL A N 1
ATOM 645 C CA . VAL A 1 86 ? -8.003 -5.185 5.442 1.00 92.62 86 VAL A CA 1
ATOM 646 C C . VAL A 1 86 ? -9.525 -5.174 5.573 1.00 92.62 86 VAL A C 1
ATOM 648 O O . VAL A 1 86 ? -10.234 -4.777 4.655 1.00 92.62 86 VAL A O 1
ATOM 651 N N . ASP A 1 87 ? -10.037 -5.545 6.745 1.00 86.38 87 ASP A N 1
ATOM 652 C CA . ASP A 1 87 ? -11.476 -5.694 7.019 1.00 86.38 87 ASP A CA 1
ATOM 653 C C . ASP A 1 87 ? -12.330 -4.424 6.825 1.00 86.38 87 ASP A C 1
ATOM 655 O O . ASP A 1 87 ? -13.558 -4.490 6.896 1.00 86.38 87 ASP A O 1
ATOM 659 N N . LYS A 1 88 ? -11.710 -3.248 6.672 1.00 89.94 88 LYS A N 1
ATOM 660 C CA . LYS A 1 88 ? -12.400 -1.966 6.502 1.00 89.94 88 LYS A CA 1
ATOM 661 C C . LYS A 1 88 ? -11.764 -1.157 5.379 1.00 89.94 88 LYS A C 1
ATOM 663 O O . LYS A 1 88 ? -10.542 -1.081 5.283 1.00 89.94 88 LYS A O 1
ATOM 668 N N . ASN A 1 89 ? -12.616 -0.490 4.609 1.00 95.38 89 ASN A N 1
ATOM 669 C CA . ASN A 1 89 ? -12.208 0.464 3.585 1.00 95.38 89 ASN A CA 1
ATOM 670 C C . ASN A 1 89 ? -11.735 1.783 4.212 1.00 95.38 89 ASN A C 1
ATOM 672 O O . ASN A 1 89 ? -12.018 2.073 5.378 1.00 95.38 89 ASN A O 1
ATOM 676 N N . SER A 1 90 ? -11.040 2.600 3.422 1.00 95.75 90 SER A N 1
ATOM 677 C CA . SER A 1 90 ? -10.589 3.926 3.836 1.00 95.75 90 SER A CA 1
ATOM 678 C C . SER A 1 90 ? -11.771 4.845 4.225 1.00 95.75 90 SER A C 1
ATOM 680 O O . SER A 1 90 ? -12.818 4.834 3.568 1.00 95.75 90 SER A O 1
ATOM 682 N N . PRO A 1 91 ? -11.625 5.704 5.249 1.00 96.12 91 PRO A N 1
ATOM 683 C CA . PRO A 1 91 ? -10.476 5.819 6.141 1.00 96.12 91 PRO A CA 1
ATOM 684 C C . PRO A 1 91 ? -10.395 4.652 7.139 1.00 96.12 91 PRO A C 1
ATOM 686 O O . PRO A 1 91 ? -11.383 4.310 7.790 1.00 96.12 91 PRO A O 1
ATOM 689 N N . VAL A 1 92 ? -9.204 4.074 7.301 1.00 94.62 92 VAL A N 1
ATOM 690 C CA . VAL A 1 92 ? -8.964 2.936 8.200 1.00 94.62 92 VAL A CA 1
ATOM 691 C C . VAL A 1 92 ? -7.658 3.103 8.969 1.00 94.62 92 VAL A C 1
ATOM 693 O O . VAL A 1 92 ? -6.680 3.635 8.455 1.00 94.62 92 VAL A O 1
ATOM 696 N N . GLU A 1 93 ? -7.651 2.631 10.214 1.00 93.50 93 GLU A N 1
ATOM 697 C CA . GLU A 1 93 ? -6.454 2.518 11.043 1.00 93.50 93 GLU A CA 1
ATOM 698 C C . GLU A 1 93 ? -6.283 1.065 11.503 1.00 93.50 93 GLU A C 1
ATOM 700 O O . GLU A 1 93 ? -7.239 0.421 11.965 1.00 9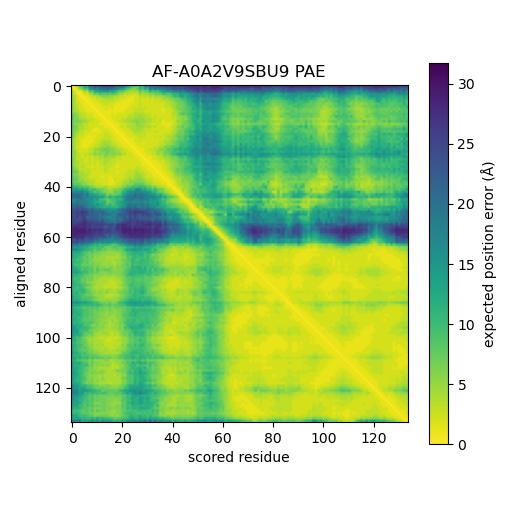3.50 93 GLU A O 1
ATOM 705 N N . PHE A 1 94 ? -5.075 0.535 11.342 1.00 91.88 94 PHE A N 1
ATOM 706 C CA . PHE A 1 94 ? -4.717 -0.831 11.712 1.00 91.88 94 PHE A CA 1
ATOM 707 C C . PHE A 1 94 ? -3.271 -0.905 12.206 1.00 91.88 94 PHE A C 1
ATOM 709 O O . PHE A 1 94 ? -2.453 -0.034 11.923 1.00 91.88 94 PHE A O 1
ATOM 716 N N . TYR A 1 95 ? -2.972 -1.953 12.963 1.00 90.94 95 TYR A N 1
ATOM 717 C CA . TYR A 1 95 ? -1.665 -2.196 13.554 1.00 90.94 95 TYR A CA 1
ATOM 718 C C . TYR A 1 95 ? -0.928 -3.290 12.792 1.00 90.94 95 TYR A C 1
ATOM 720 O O . TYR A 1 95 ? -1.535 -4.283 12.377 1.00 90.94 95 TYR A O 1
ATOM 728 N N . LEU A 1 96 ? 0.379 -3.096 12.638 1.00 91.06 96 LEU A N 1
ATOM 729 C CA . LEU A 1 96 ? 1.301 -4.039 12.019 1.00 91.06 96 LEU A CA 1
ATOM 730 C C . LEU A 1 96 ? 2.541 -4.198 12.899 1.00 91.06 96 LEU A C 1
ATOM 732 O O . LEU A 1 96 ? 2.988 -3.246 13.540 1.00 91.06 96 LEU A O 1
ATOM 736 N N . ASN A 1 97 ? 3.138 -5.388 12.885 1.00 90.56 97 ASN A N 1
ATOM 737 C CA . ASN A 1 97 ? 4.482 -5.561 13.427 1.00 90.56 97 ASN A CA 1
ATOM 738 C C . ASN A 1 97 ? 5.490 -4.733 12.608 1.00 90.56 97 ASN A C 1
ATOM 740 O O . ASN A 1 97 ? 5.243 -4.481 11.424 1.00 90.56 97 ASN A O 1
ATOM 744 N N . PRO A 1 98 ? 6.629 -4.324 13.189 1.00 90.69 98 PRO A N 1
ATOM 745 C CA . PRO A 1 98 ? 7.654 -3.603 12.447 1.00 90.69 98 PRO A CA 1
ATOM 746 C C . PRO A 1 98 ? 8.128 -4.391 11.220 1.00 90.69 98 PRO A C 1
ATOM 748 O O . PRO A 1 98 ? 8.328 -5.605 11.298 1.00 90.69 98 PRO A O 1
ATOM 751 N N . GLY A 1 99 ? 8.294 -3.713 10.086 1.00 90.56 99 GLY A N 1
ATOM 752 C CA . GLY A 1 99 ? 8.699 -4.342 8.829 1.00 90.56 99 GLY A CA 1
ATOM 753 C C . GLY A 1 99 ? 8.282 -3.560 7.585 1.00 90.56 99 GLY A C 1
ATOM 754 O O . GLY A 1 99 ? 7.572 -2.557 7.667 1.00 90.56 99 GLY A O 1
ATOM 755 N N . ALA A 1 100 ? 8.716 -4.045 6.421 1.00 9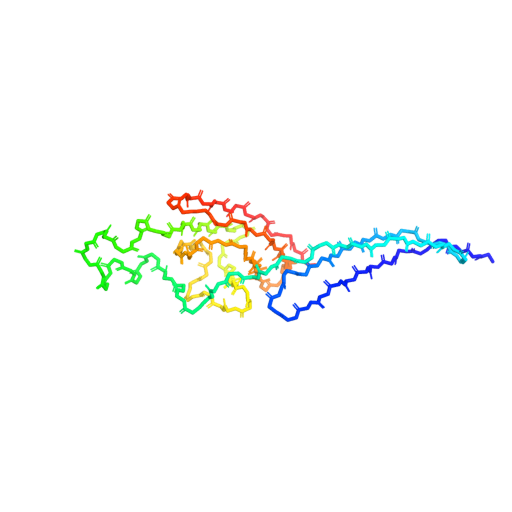0.94 100 ALA A N 1
ATOM 756 C CA . ALA A 1 100 ? 8.337 -3.492 5.125 1.00 90.94 100 ALA A CA 1
ATOM 757 C C . ALA A 1 100 ? 7.045 -4.140 4.610 1.00 90.94 100 ALA A C 1
ATOM 759 O O . ALA A 1 100 ? 6.909 -5.361 4.629 1.00 90.94 100 ALA A O 1
ATOM 760 N N . TYR A 1 101 ? 6.107 -3.345 4.112 1.00 92.94 101 TYR A N 1
ATOM 761 C CA . TYR A 1 101 ? 4.824 -3.830 3.609 1.00 92.94 101 TYR A CA 1
ATOM 762 C C . TYR A 1 101 ? 4.494 -3.186 2.270 1.00 92.94 101 TYR A C 1
ATOM 764 O O . TYR A 1 101 ? 4.774 -2.009 2.059 1.00 92.94 101 TYR A O 1
ATOM 772 N N . VAL A 1 102 ? 3.860 -3.949 1.388 1.00 93.12 102 VAL A N 1
ATOM 773 C CA . VAL A 1 102 ? 3.193 -3.421 0.197 1.00 93.12 102 VAL A CA 1
ATOM 774 C C . VAL A 1 102 ? 1.753 -3.108 0.576 1.00 93.12 102 VAL A C 1
ATOM 776 O O . VAL A 1 102 ? 1.056 -3.976 1.101 1.00 93.12 102 VAL A O 1
ATOM 779 N N . VAL A 1 103 ? 1.323 -1.876 0.335 1.00 95.12 103 VAL A N 1
ATOM 780 C CA . VAL A 1 103 ? -0.043 -1.397 0.527 1.00 95.12 103 VAL A CA 1
ATOM 781 C C . VAL A 1 103 ? -0.636 -1.102 -0.843 1.00 95.12 103 VAL A C 1
ATOM 783 O O . VAL A 1 103 ? -0.187 -0.188 -1.537 1.00 95.12 103 VAL A O 1
ATOM 786 N N . ASP A 1 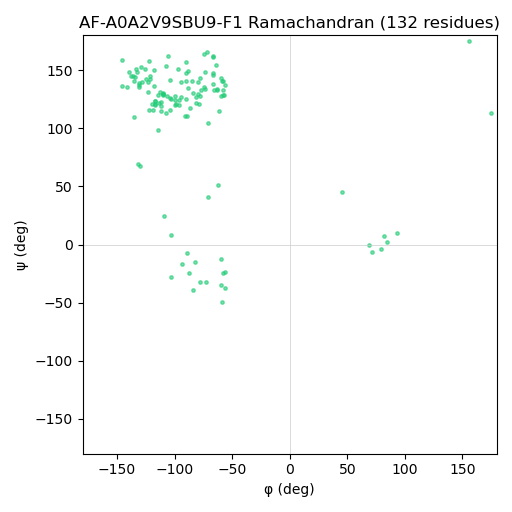104 ? -1.654 -1.875 -1.201 1.00 95.75 104 ASP A N 1
ATOM 787 C CA . ASP A 1 104 ? -2.446 -1.700 -2.412 1.00 95.75 104 ASP A CA 1
ATOM 788 C C . ASP A 1 104 ? -3.752 -0.990 -2.055 1.00 95.75 104 ASP A C 1
ATOM 790 O O . ASP A 1 104 ? -4.483 -1.412 -1.151 1.00 95.75 104 ASP A O 1
ATOM 794 N N . ILE A 1 105 ? -4.052 0.089 -2.769 1.00 97.44 105 ILE A N 1
ATOM 795 C CA . ILE A 1 105 ? -5.258 0.895 -2.585 1.00 97.44 105 ILE A CA 1
ATOM 796 C C . ILE A 1 105 ? -6.042 0.861 -3.886 1.00 97.44 105 ILE A C 1
ATOM 798 O O . ILE A 1 105 ? -5.548 1.272 -4.938 1.00 97.44 105 ILE A O 1
ATOM 802 N N . THR A 1 106 ? -7.278 0.379 -3.813 1.00 97.56 106 THR A N 1
ATOM 803 C CA . THR A 1 106 ? -8.129 0.194 -4.991 1.00 97.56 106 THR A CA 1
ATOM 804 C C . THR A 1 106 ? -9.511 0.788 -4.769 1.00 97.56 106 THR A C 1
ATOM 806 O O . THR A 1 106 ? -10.104 0.667 -3.697 1.00 97.56 106 THR A O 1
ATOM 809 N N . LEU A 1 107 ? -10.039 1.447 -5.796 1.00 97.69 107 LEU A N 1
ATOM 810 C CA . LEU A 1 107 ? -11.413 1.927 -5.826 1.00 97.69 107 LEU A CA 1
ATOM 811 C C . LEU A 1 107 ? -11.933 1.837 -7.260 1.00 97.69 107 LEU A C 1
ATOM 813 O O . LEU A 1 107 ? -11.227 2.186 -8.202 1.00 97.69 107 LEU A O 1
ATOM 817 N N . SER A 1 108 ? -13.166 1.361 -7.427 1.00 96.69 108 SER A N 1
ATOM 818 C CA . SER A 1 108 ? -13.772 1.200 -8.752 1.00 96.69 108 SER A CA 1
ATOM 819 C C . SER A 1 108 ? -13.819 2.533 -9.510 1.00 96.69 108 SER A C 1
ATOM 821 O O . SER A 1 108 ? -14.295 3.532 -8.970 1.00 96.69 108 SER A O 1
ATOM 823 N N . GLY A 1 109 ? -13.315 2.546 -10.749 1.00 96.50 109 GLY A N 1
ATOM 824 C CA . GLY A 1 109 ? -13.221 3.744 -11.594 1.00 96.50 109 GLY A CA 1
ATOM 825 C C . GLY A 1 109 ? -12.010 4.646 -11.317 1.00 96.50 109 GLY A C 1
ATOM 826 O O . GLY A 1 109 ? -11.931 5.741 -11.877 1.00 96.50 109 GLY A O 1
ATOM 827 N N . TYR A 1 110 ? -11.078 4.211 -10.465 1.00 97.62 110 TYR A N 1
ATOM 828 C CA . TYR A 1 110 ? -9.866 4.947 -10.110 1.00 97.62 110 TYR A CA 1
ATOM 829 C C . TYR A 1 110 ? -8.609 4.113 -10.344 1.00 97.62 110 TYR A C 1
ATOM 831 O O . TYR A 1 110 ? -8.631 2.882 -10.284 1.00 97.62 110 TYR A O 1
ATOM 839 N N . LYS A 1 111 ? -7.499 4.794 -10.637 1.00 96.25 111 LYS A N 1
ATOM 840 C CA . LYS A 1 111 ? -6.197 4.159 -10.821 1.00 96.25 111 LYS A CA 1
ATOM 841 C C . LYS A 1 111 ? -5.749 3.553 -9.485 1.00 96.25 111 LYS A C 1
ATOM 843 O O . LYS A 1 111 ? -5.844 4.231 -8.459 1.00 96.25 111 LYS A O 1
ATOM 848 N N . PRO A 1 112 ? -5.278 2.295 -9.475 1.00 95.31 112 PRO A N 1
ATOM 849 C CA . PRO A 1 112 ? -4.773 1.681 -8.259 1.00 95.31 112 PRO A CA 1
ATOM 850 C C . PRO A 1 112 ? -3.491 2.383 -7.808 1.00 95.31 112 PRO A C 1
ATOM 852 O O . PRO A 1 112 ? -2.683 2.821 -8.629 1.00 95.31 112 PRO A O 1
ATOM 855 N N . ILE A 1 113 ? -3.303 2.466 -6.495 1.00 94.94 113 ILE A N 1
ATOM 856 C CA . ILE A 1 113 ? -2.069 2.969 -5.893 1.00 94.94 113 ILE A CA 1
ATOM 857 C C . ILE A 1 113 ? -1.350 1.798 -5.230 1.00 94.94 113 ILE A C 1
ATOM 859 O O . ILE A 1 113 ? -1.942 1.071 -4.434 1.00 94.94 113 ILE A O 1
ATOM 863 N N . HIS A 1 114 ? -0.065 1.662 -5.544 1.00 93.12 114 HIS A N 1
ATOM 864 C CA . HIS A 1 114 ? 0.833 0.651 -4.999 1.00 93.12 114 HIS A CA 1
ATOM 865 C C . HIS A 1 114 ? 1.950 1.356 -4.230 1.00 93.12 114 HIS A C 1
ATOM 867 O O . HIS A 1 114 ? 2.681 2.175 -4.797 1.00 93.12 114 HIS A O 1
ATOM 873 N N . ARG A 1 115 ? 2.074 1.083 -2.929 1.00 90.50 115 ARG A N 1
ATOM 874 C CA . ARG A 1 115 ? 3.067 1.736 -2.061 1.00 90.50 115 ARG A CA 1
ATOM 875 C C . ARG A 1 115 ? 3.836 0.719 -1.246 1.00 90.50 115 ARG A C 1
ATOM 877 O O . ARG A 1 115 ? 3.245 -0.172 -0.652 1.00 90.50 115 ARG A O 1
ATOM 884 N N . VAL A 1 116 ? 5.146 0.909 -1.141 1.00 90.44 116 VAL A N 1
ATOM 885 C CA . VAL A 1 116 ? 5.967 0.212 -0.150 1.00 90.44 116 VAL A CA 1
ATOM 886 C C . VAL A 1 116 ? 6.120 1.124 1.060 1.00 90.44 116 VAL A C 1
ATOM 888 O O . VAL A 1 116 ? 6.571 2.261 0.928 1.00 90.44 116 VAL A O 1
ATOM 891 N N . VAL A 1 117 ? 5.741 0.636 2.236 1.00 91.50 117 VAL A N 1
ATOM 892 C CA . VAL A 1 117 ? 5.813 1.378 3.500 1.00 91.50 117 VAL A CA 1
ATOM 893 C C . VAL A 1 117 ? 6.692 0.628 4.489 1.00 91.50 117 VAL A C 1
ATOM 895 O O . VAL A 1 117 ? 6.664 -0.601 4.547 1.00 91.50 117 VAL A O 1
ATOM 898 N N . ASN A 1 118 ? 7.476 1.363 5.275 1.00 91.44 118 ASN A N 1
ATOM 899 C CA . ASN A 1 118 ? 8.242 0.796 6.379 1.00 91.44 118 ASN A CA 1
ATOM 900 C C . ASN A 1 118 ? 7.549 1.155 7.690 1.00 91.44 118 ASN A C 1
ATOM 902 O O . ASN A 1 118 ? 7.430 2.331 8.031 1.00 91.44 118 ASN A O 1
ATOM 906 N N . VAL A 1 119 ? 7.070 0.144 8.403 1.00 92.25 119 VAL A N 1
ATOM 907 C CA . VAL A 1 119 ? 6.421 0.317 9.699 1.00 92.25 119 VAL A CA 1
ATOM 908 C C . VAL A 1 119 ? 7.462 0.123 10.787 1.00 92.25 119 VAL A C 1
ATOM 910 O O . VAL A 1 119 ? 8.142 -0.900 10.837 1.00 92.25 119 VAL A O 1
ATOM 913 N N . GLU A 1 120 ? 7.557 1.098 11.678 1.00 90.44 120 GLU A N 1
ATOM 914 C CA . GLU A 1 120 ? 8.454 1.066 12.827 1.00 90.44 120 GLU A CA 1
ATOM 915 C C . GLU A 1 120 ? 7.669 0.844 14.120 1.00 90.44 120 GLU A C 1
ATOM 917 O O . GLU A 1 120 ? 6.488 1.185 14.232 1.00 90.44 120 GLU A O 1
ATOM 922 N N . LYS A 1 121 ? 8.335 0.262 15.119 1.00 89.38 121 LYS A N 1
ATOM 923 C CA . LYS A 1 121 ? 7.743 -0.024 16.429 1.00 89.38 121 LYS A CA 1
ATOM 924 C C . LYS A 1 121 ? 7.253 1.261 17.094 1.00 89.38 121 LYS A C 1
ATOM 926 O O . LYS A 1 121 ? 8.024 2.201 17.241 1.00 89.38 121 LYS A O 1
ATOM 931 N N . GLY A 1 122 ? 5.994 1.277 17.532 1.00 86.50 122 GLY A N 1
ATOM 932 C CA . GLY A 1 122 ? 5.395 2.397 18.263 1.00 86.50 122 GLY A CA 1
ATOM 933 C C . GLY A 1 122 ? 5.114 3.644 17.418 1.00 86.50 122 GLY A C 1
ATOM 934 O O . GLY A 1 122 ? 4.460 4.563 17.907 1.00 86.50 122 GLY A O 1
ATOM 935 N N . ASN A 1 123 ? 5.547 3.673 16.154 1.00 89.12 123 ASN A N 1
ATOM 936 C CA . ASN A 1 123 ? 5.380 4.826 15.280 1.00 89.12 123 ASN A CA 1
ATOM 937 C C . ASN A 1 123 ? 4.062 4.757 14.507 1.00 89.12 123 ASN A C 1
ATOM 939 O O . ASN A 1 123 ? 3.566 3.683 14.149 1.00 89.12 123 ASN A O 1
ATOM 943 N N . LYS A 1 124 ? 3.496 5.937 14.234 1.00 90.25 124 LYS A N 1
ATOM 944 C CA . LYS A 1 124 ? 2.318 6.097 13.383 1.00 90.25 124 LYS A CA 1
ATOM 945 C C . LYS A 1 124 ? 2.743 6.524 11.982 1.00 90.25 124 LYS A C 1
ATOM 947 O O . LYS A 1 124 ? 3.306 7.598 11.809 1.00 90.25 124 LYS A O 1
ATOM 952 N N . PHE A 1 125 ? 2.410 5.709 10.991 1.00 93.38 125 PHE A N 1
ATOM 953 C CA . PHE A 1 125 ? 2.537 6.029 9.577 1.00 93.38 125 PHE A CA 1
ATOM 954 C C . PHE A 1 125 ? 1.171 6.459 9.029 1.00 93.38 125 PHE A C 1
ATOM 956 O O . PHE A 1 125 ? 0.187 5.731 9.174 1.00 93.38 125 PHE A O 1
ATOM 963 N N . ALA A 1 126 ? 1.090 7.646 8.429 1.00 94.56 126 ALA A N 1
ATOM 964 C CA . ALA A 1 126 ? -0.139 8.176 7.841 1.00 94.56 126 ALA A CA 1
ATOM 965 C C . ALA A 1 126 ? -0.002 8.274 6.317 1.00 94.56 126 ALA A C 1
ATOM 967 O O . ALA A 1 126 ? 0.986 8.800 5.814 1.00 94.56 126 ALA A O 1
ATOM 968 N N . MET A 1 127 ? -1.002 7.765 5.601 1.00 94.00 127 MET A N 1
ATOM 969 C CA . MET A 1 127 ? -1.125 7.843 4.150 1.00 94.00 127 MET A CA 1
ATOM 970 C C . MET A 1 127 ? -2.401 8.595 3.807 1.00 94.00 127 MET A C 1
ATOM 972 O O . MET A 1 127 ? -3.499 8.113 4.097 1.00 94.00 127 MET A O 1
ATOM 976 N N . ASP A 1 128 ? -2.247 9.749 3.173 1.00 96.44 128 ASP A N 1
ATOM 977 C CA . ASP A 1 128 ? -3.343 10.551 2.644 1.00 96.44 128 ASP A CA 1
ATOM 978 C C . ASP A 1 128 ? -3.216 10.570 1.115 1.00 96.44 128 ASP A C 1
ATOM 980 O O . ASP A 1 128 ? -2.401 11.300 0.555 1.00 96.44 128 ASP A O 1
ATOM 984 N N . GLU A 1 129 ? -3.987 9.719 0.438 1.00 96.25 129 GLU A N 1
ATOM 985 C CA . GLU A 1 129 ? -3.860 9.499 -1.008 1.00 96.25 129 GLU A CA 1
ATOM 986 C C . GLU A 1 129 ? -5.064 10.079 -1.765 1.00 96.25 129 GLU A C 1
ATOM 988 O O . GLU A 1 129 ? -6.225 9.798 -1.450 1.00 96.25 129 GLU A O 1
ATOM 993 N N . THR A 1 130 ? -4.803 10.879 -2.798 1.00 97.12 130 THR A N 1
ATOM 994 C CA . THR A 1 130 ? -5.848 11.353 -3.718 1.00 97.12 130 THR A CA 1
ATOM 995 C C . THR A 1 130 ? -5.877 10.441 -4.933 1.00 97.12 130 THR A C 1
ATOM 997 O O . THR A 1 130 ? -4.877 10.304 -5.630 1.00 97.12 130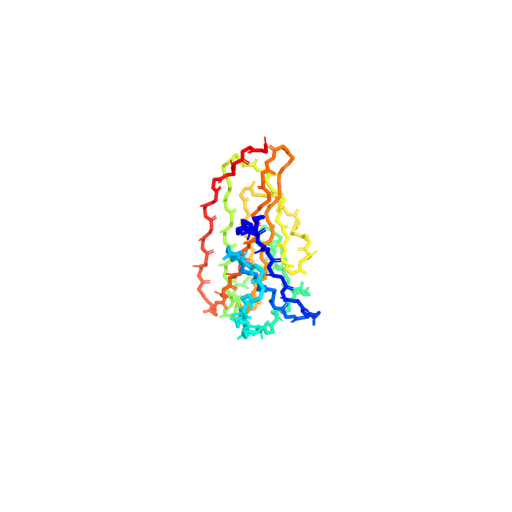 THR A O 1
ATOM 1000 N N . LEU A 1 131 ? -7.016 9.797 -5.175 1.00 96.62 131 LEU A N 1
ATOM 1001 C CA . LEU A 1 131 ? -7.155 8.834 -6.256 1.00 96.62 131 LEU A CA 1
ATOM 1002 C C . LEU A 1 131 ? -7.471 9.550 -7.569 1.00 96.62 131 LEU A C 1
ATOM 1004 O O . LEU A 1 131 ? -8.418 10.336 -7.661 1.00 96.62 131 LEU A O 1
ATOM 1008 N N . GLU A 1 132 ? -6.718 9.211 -8.607 1.00 96.81 132 GLU A N 1
ATOM 1009 C CA . GLU A 1 132 ? -6.980 9.664 -9.970 1.00 96.81 132 GLU A CA 1
ATOM 1010 C C . GLU A 1 132 ? -8.001 8.759 -10.655 1.00 96.81 132 GLU A C 1
ATOM 1012 O O . GLU A 1 132 ? -7.950 7.538 -10.508 1.00 96.81 132 GLU A O 1
ATOM 1017 N N . ARG A 1 133 ? -8.917 9.339 -11.436 1.00 94.69 133 ARG A N 1
ATOM 1018 C CA . ARG A 1 133 ? -9.813 8.547 -12.289 1.00 94.69 133 ARG A CA 1
ATOM 1019 C C . ARG A 1 133 ? -9.021 7.848 -13.396 1.00 94.69 133 ARG A C 1
ATOM 1021 O O . ARG A 1 133 ? -7.998 8.366 -13.850 1.00 94.69 133 ARG A O 1
ATOM 1028 N N . GLN A 1 134 ? -9.495 6.663 -13.774 1.00 88.62 134 GLN A N 1
ATOM 1029 C CA . GLN A 1 134 ? -8.988 5.920 -14.932 1.00 88.62 134 GLN A CA 1
ATOM 1030 C C . GLN A 1 134 ? -9.404 6.575 -16.244 1.00 88.62 134 GLN A C 1
ATOM 1032 O O . GLN A 1 134 ? -10.494 7.192 -16.272 1.00 88.62 134 GLN A O 1
#

Nearest PDB structures (foldseek):
  1h8l-assembly1_A  TM=7.251E-01  e=3.930E-04  Lophonetta specularioides
  2nsm-assembly1_A  TM=7.023E-01  e=3.535E-04  Homo sapiens
  8qox-assembly1_X  TM=6.953E-01  e=3.829E-03  Sulfolobus acidocaldarius DSM 639
  2xhn-assembly2_A  TM=4.703E-01  e=4.488E-03  Aspergillus aculeatus
  3njx-assembly1_A  TM=4.704E-01  e=5.261E-03  Aspergillus aculeatus

Radius of gyration: 18.23 Å; Cα contacts (8 Å, |Δi|>4): 276; chains: 1; bounding box: 36×26×66 Å

Solvent-accessible surface area (backbone atoms only — not comparable to full-atom values): 7891 Å² total; per-residue (Å²): 133,84,65,68,43,84,44,77,50,76,50,76,49,93,69,34,44,67,52,72,52,76,46,77,45,41,83,93,61,87,80,93,83,84,83,86,66,46,65,47,46,77,68,91,70,64,41,44,52,80,61,41,65,75,75,50,88,61,86,68,81,54,67,57,23,8,38,43,36,41,35,40,43,71,64,61,27,44,37,22,45,73,82,44,72,50,99,54,40,26,68,36,50,33,34,37,61,52,35,34,39,44,40,39,39,39,42,95,74,34,50,68,45,80,43,81,46,78,39,43,60,62,38,76,47,78,42,83,45,76,58,48,72,107